Protein AF-A0A8J7M2W7-F1 (afdb_monomer_lite)

Organism: NCBI:txid2798584

pLDDT: mean 79.2, std 17.09, range [42.25, 94.31]

Secondary structure (DSSP, 8-state):
-----------------------EEEEHHHHHHTEEEPTTSSEEEEETTEEEEESSTTHHHHHHHHTTEEEE-

Foldseek 3Di:
DDDDDPPPDDDPPPPPCPPPPPQAEDELVVQLVQWDADPVQATWGADPNDIDTGNDSVVSVVVCVVVRYDYDD

Radius of gyration: 24.04 Å; chains: 1; bounding box: 73×44×27 Å

Sequence (73 aa):
MKHGICLYRGPAVMLYSAPMETIKTALFETLMELAVPNAEGGYTFTLDGETFTIQDTLEITGIATKKGYIIIY

Structure (mmCIF, N/CA/C/O backbone):
data_AF-A0A8J7M2W7-F1
#
_entry.id   AF-A0A8J7M2W7-F1
#
loop_
_atom_site.group_PDB
_atom_site.id
_atom_site.type_symbol
_atom_site.label_atom_id
_atom_site.label_alt_id
_atom_site.label_comp_id
_atom_site.label_asym_id
_atom_site.label_entity_id
_atom_site.l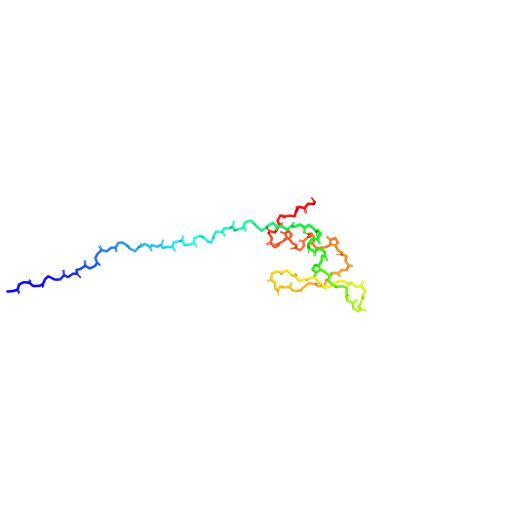abel_seq_id
_atom_site.pdbx_PDB_ins_code
_atom_site.Cartn_x
_atom_site.Cartn_y
_atom_site.Cartn_z
_atom_site.occupancy
_atom_site.B_iso_or_equiv
_atom_site.auth_seq_id
_atom_site.auth_comp_id
_atom_site.auth_asym_id
_atom_site.auth_atom_id
_atom_site.pdbx_PDB_model_num
ATOM 1 N N . MET A 1 1 ? -65.264 -36.285 -0.053 1.00 42.25 1 MET A N 1
ATOM 2 C CA . MET A 1 1 ? -63.794 -36.385 -0.172 1.00 42.25 1 MET A CA 1
ATOM 3 C C . MET A 1 1 ? -63.241 -34.976 -0.019 1.00 42.25 1 MET A C 1
ATOM 5 O O . MET A 1 1 ? -63.415 -34.164 -0.915 1.00 42.25 1 MET A O 1
ATOM 9 N N . LYS A 1 2 ? -62.749 -34.637 1.179 1.00 50.38 2 LYS A N 1
ATOM 10 C CA . LYS A 1 2 ? -62.252 -33.299 1.530 1.00 50.38 2 LYS A CA 1
ATOM 11 C C . LYS A 1 2 ? -60.762 -33.244 1.189 1.00 50.38 2 LYS A C 1
ATOM 13 O O . LYS A 1 2 ? -60.007 -33.979 1.811 1.00 50.38 2 LYS A O 1
ATOM 18 N N . HIS A 1 3 ? -60.347 -32.391 0.258 1.00 47.91 3 HIS A N 1
ATOM 19 C CA . HIS A 1 3 ? -58.935 -32.039 0.108 1.00 47.91 3 HIS A CA 1
ATOM 20 C C . HIS A 1 3 ? -58.792 -30.545 0.348 1.00 47.91 3 HIS A C 1
ATOM 22 O O . HIS A 1 3 ? -59.360 -29.718 -0.361 1.00 47.91 3 HIS A O 1
ATOM 28 N N . GLY A 1 4 ? -58.143 -30.253 1.472 1.00 46.81 4 GLY A N 1
ATOM 29 C CA . GLY A 1 4 ? -57.995 -28.930 2.034 1.00 46.81 4 GLY A CA 1
ATOM 30 C C . GLY A 1 4 ? -57.122 -28.034 1.167 1.00 46.81 4 GLY A C 1
ATOM 31 O O . GLY A 1 4 ? -56.047 -28.411 0.715 1.00 46.81 4 GLY A O 1
ATOM 32 N N . ILE A 1 5 ? -57.617 -26.817 1.003 1.00 56.78 5 ILE A N 1
ATOM 33 C CA . ILE A 1 5 ? -56.858 -25.588 0.802 1.00 5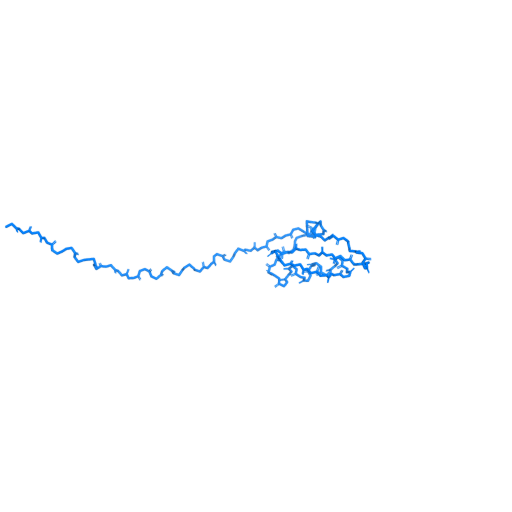6.78 5 ILE A CA 1
ATOM 34 C C . ILE A 1 5 ? -55.606 -25.561 1.696 1.00 56.78 5 ILE A C 1
ATOM 36 O O . ILE A 1 5 ? -55.694 -25.356 2.905 1.00 56.78 5 ILE A O 1
ATOM 40 N N . 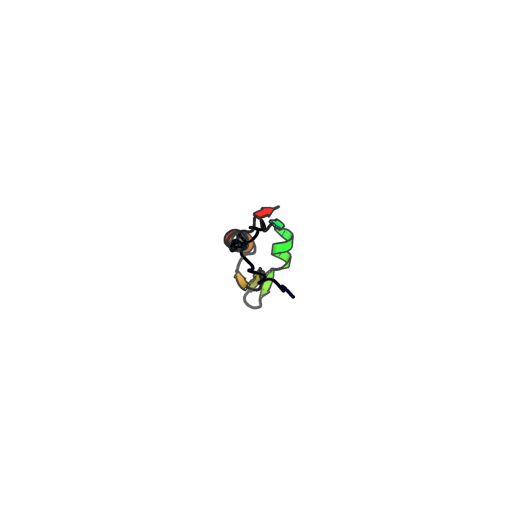CYS A 1 6 ? -54.431 -25.750 1.097 1.00 47.50 6 CYS A N 1
ATOM 41 C CA . CYS A 1 6 ? -53.161 -25.437 1.743 1.00 47.50 6 CYS A CA 1
ATOM 42 C C . CYS A 1 6 ? -52.894 -23.935 1.556 1.00 47.50 6 CYS A C 1
ATOM 44 O O . CYS A 1 6 ? -52.330 -23.502 0.553 1.00 47.50 6 CYS A O 1
ATOM 46 N N . LEU A 1 7 ? -53.390 -23.122 2.492 1.00 46.78 7 LEU A N 1
ATOM 47 C CA . LEU A 1 7 ? -53.074 -21.697 2.573 1.00 46.78 7 LEU A CA 1
ATOM 48 C C . LEU A 1 7 ? -51.673 -21.550 3.181 1.00 46.78 7 LEU A C 1
ATOM 50 O O . LEU A 1 7 ? -51.513 -21.665 4.395 1.00 46.78 7 LEU A O 1
ATOM 54 N N . TYR A 1 8 ? -50.666 -21.273 2.350 1.00 49.56 8 TYR A N 1
ATOM 55 C CA . TYR A 1 8 ? -49.349 -20.830 2.814 1.00 49.56 8 TYR A CA 1
ATOM 56 C C . TYR A 1 8 ? -49.477 -19.437 3.450 1.00 49.56 8 TYR A C 1
ATOM 58 O O . TYR A 1 8 ? -49.322 -18.407 2.800 1.00 49.56 8 TYR A O 1
ATOM 66 N N . ARG A 1 9 ? -49.797 -19.411 4.746 1.00 58.97 9 ARG A N 1
ATOM 67 C CA . ARG A 1 9 ? -49.665 -18.244 5.623 1.00 58.97 9 ARG A CA 1
ATOM 68 C C . ARG A 1 9 ? -48.356 -18.393 6.398 1.00 58.97 9 ARG A C 1
ATOM 70 O O . ARG A 1 9 ? -48.315 -19.059 7.426 1.00 58.97 9 ARG A O 1
ATOM 77 N N . GLY A 1 10 ? -47.293 -17.781 5.890 1.00 56.78 10 GLY A N 1
ATOM 78 C CA . GLY A 1 10 ? -46.025 -17.602 6.597 1.00 56.78 10 GLY A CA 1
ATOM 79 C C . GLY A 1 10 ? -45.581 -16.144 6.478 1.00 56.78 10 GLY A C 1
ATOM 80 O O . GLY A 1 10 ? -45.848 -15.529 5.442 1.00 56.78 10 GLY A O 1
ATOM 81 N N . PRO A 1 11 ? -44.977 -15.554 7.524 1.00 53.22 11 PRO A N 1
ATOM 82 C CA . PRO A 1 11 ? -44.544 -14.168 7.482 1.00 53.22 11 PRO A CA 1
ATOM 83 C C . PRO A 1 11 ? -43.404 -14.046 6.472 1.00 53.22 11 PRO A C 1
ATOM 85 O O . PRO A 1 11 ? -42.539 -14.917 6.395 1.00 53.22 11 PRO A O 1
ATOM 88 N N . ALA A 1 12 ? -43.412 -12.965 5.694 1.00 55.06 12 ALA A N 1
ATOM 89 C CA . ALA A 1 12 ? -42.276 -12.571 4.883 1.00 55.06 12 ALA A CA 1
ATOM 90 C C . ALA A 1 12 ? -41.046 -12.457 5.796 1.00 55.06 12 ALA A C 1
ATOM 92 O O . ALA A 1 12 ? -40.895 -11.482 6.531 1.00 55.06 12 ALA A O 1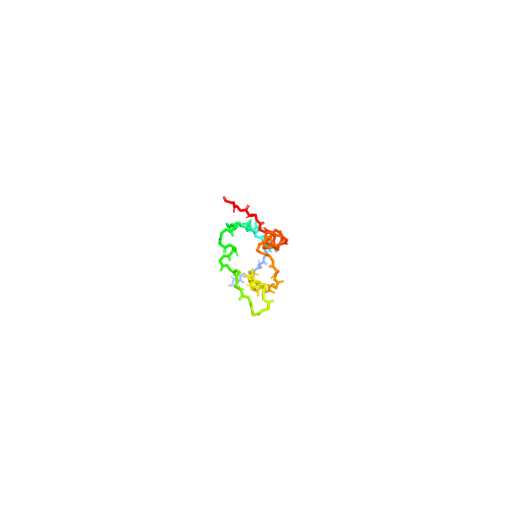
ATOM 93 N N . VAL A 1 13 ? -40.185 -13.476 5.782 1.00 51.75 13 VAL A N 1
ATOM 94 C CA . VAL A 1 13 ? -38.830 -13.371 6.311 1.00 51.75 13 VAL A CA 1
ATOM 95 C C . VAL A 1 13 ? -38.095 -12.422 5.381 1.00 51.75 13 VAL A C 1
ATOM 97 O O . VAL A 1 13 ? -37.595 -12.799 4.325 1.00 51.75 13 VAL A O 1
ATOM 100 N N . MET A 1 14 ? -38.121 -11.143 5.740 1.00 52.56 14 MET A N 1
ATOM 101 C CA . MET A 1 14 ? -37.272 -10.128 5.147 1.00 52.56 14 MET A CA 1
ATOM 102 C C . MET A 1 14 ? -35.841 -10.514 5.533 1.00 52.56 14 MET A C 1
ATOM 104 O O . MET A 1 14 ? -35.370 -10.188 6.620 1.00 52.56 14 MET A O 1
ATOM 108 N N . LEU A 1 15 ? -35.204 -11.330 4.688 1.00 51.41 15 LEU A N 1
ATOM 109 C CA . LEU A 1 15 ? -33.793 -11.682 4.773 1.00 51.41 15 LEU A CA 1
ATOM 110 C C . LEU A 1 15 ? -33.000 -10.391 4.574 1.00 51.41 15 LEU A C 1
ATOM 112 O O . LEU A 1 15 ? -32.566 -10.072 3.471 1.00 51.41 15 LEU A O 1
ATOM 116 N N . TYR A 1 16 ? -32.830 -9.624 5.646 1.00 55.06 16 TYR A N 1
ATOM 117 C CA . TYR A 1 16 ? -31.747 -8.665 5.730 1.00 55.06 16 TYR A CA 1
ATOM 118 C C . TYR A 1 16 ? -30.461 -9.482 5.801 1.00 55.06 16 TYR A C 1
ATOM 120 O O . TYR A 1 16 ? -29.957 -9.799 6.876 1.00 55.06 16 TYR A O 1
ATOM 128 N N . SER A 1 17 ? -29.930 -9.843 4.635 1.00 53.59 17 SER A N 1
ATOM 129 C CA . SER A 1 17 ? -28.502 -10.073 4.492 1.00 53.59 17 SER A CA 1
ATOM 130 C C . SER A 1 17 ? -27.832 -8.717 4.705 1.00 53.59 17 SER A C 1
ATOM 132 O O . SER A 1 17 ? -27.508 -8.022 3.743 1.00 53.59 17 SER A O 1
ATOM 134 N N . ALA A 1 18 ? -27.687 -8.289 5.962 1.00 58.31 18 ALA A N 1
ATOM 135 C CA . ALA A 1 18 ? -26.635 -7.337 6.275 1.00 58.31 18 ALA A CA 1
ATOM 136 C C . ALA A 1 18 ? -25.356 -8.008 5.753 1.00 58.31 18 ALA A C 1
ATOM 138 O O . ALA A 1 18 ? -25.059 -9.122 6.204 1.00 58.31 18 ALA A O 1
ATOM 139 N N . PRO A 1 19 ? -24.692 -7.460 4.716 1.00 62.69 19 PRO A N 1
ATOM 140 C CA . PRO A 1 19 ? -23.481 -8.077 4.210 1.00 62.69 19 PRO A CA 1
ATOM 141 C C . PRO A 1 19 ? -22.546 -8.175 5.406 1.00 62.69 19 PRO A C 1
ATOM 143 O O . PRO A 1 19 ? -22.391 -7.206 6.146 1.00 62.69 19 PRO A O 1
ATOM 146 N N . MET A 1 20 ? -22.012 -9.368 5.657 1.00 60.09 20 MET A N 1
ATOM 147 C CA . MET A 1 20 ? -21.007 -9.544 6.690 1.00 60.09 20 MET A CA 1
ATOM 148 C C . MET A 1 20 ? -19.911 -8.521 6.376 1.00 60.09 20 MET A C 1
ATOM 150 O O . MET A 1 20 ? -19.275 -8.636 5.329 1.00 60.09 20 MET A O 1
ATOM 154 N N . GLU A 1 21 ? -19.758 -7.480 7.199 1.00 61.69 21 GLU A N 1
ATOM 155 C CA . GLU A 1 21 ? -18.672 -6.513 7.040 1.00 61.69 21 GLU A CA 1
ATOM 156 C C . GLU A 1 21 ? -17.382 -7.266 7.353 1.00 61.69 21 GLU A C 1
ATOM 158 O O . GLU A 1 21 ? -16.926 -7.349 8.492 1.00 61.69 21 GLU A O 1
ATOM 163 N N . THR A 1 22 ? -16.847 -7.945 6.338 1.00 71.81 22 THR A N 1
ATOM 164 C CA . THR A 1 22 ? -15.576 -8.638 6.433 1.00 71.81 22 THR A CA 1
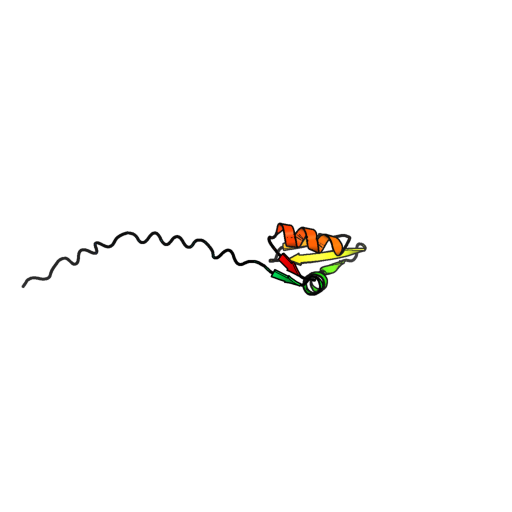ATOM 165 C C . THR A 1 22 ? -14.524 -7.574 6.673 1.00 71.81 22 THR A C 1
ATOM 167 O O . THR A 1 22 ? -14.278 -6.731 5.811 1.00 71.81 22 THR A O 1
ATOM 170 N N . ILE A 1 23 ? -13.913 -7.607 7.854 1.00 72.81 23 ILE A N 1
ATOM 171 C CA . ILE A 1 23 ? -12.752 -6.779 8.148 1.00 72.81 23 ILE A CA 1
ATOM 172 C C . ILE A 1 23 ? -11.651 -7.208 7.181 1.00 72.81 23 ILE A C 1
ATOM 174 O O . ILE A 1 23 ? -11.133 -8.323 7.265 1.00 72.81 23 ILE A O 1
ATOM 178 N N . LYS A 1 24 ? -11.331 -6.341 6.221 1.00 82.44 24 LYS A N 1
ATOM 179 C CA . LYS A 1 24 ? -10.276 -6.599 5.249 1.00 82.44 24 LYS A CA 1
ATOM 180 C C . LYS A 1 24 ? -8.946 -6.338 5.944 1.00 82.44 24 LYS A C 1
ATOM 182 O O . LYS A 1 24 ? -8.644 -5.207 6.294 1.00 82.44 24 LYS A O 1
ATOM 187 N N . THR A 1 25 ? -8.157 -7.369 6.202 1.00 88.94 25 THR A N 1
ATOM 188 C CA . THR A 1 25 ? -6.806 -7.219 6.766 1.00 88.94 25 THR A CA 1
ATOM 189 C C . THR A 1 25 ? -5.777 -7.524 5.692 1.00 88.94 25 THR A C 1
ATOM 191 O O . THR A 1 25 ? -5.935 -8.511 4.973 1.00 88.94 25 THR A O 1
ATOM 194 N N . ALA A 1 26 ? -4.721 -6.721 5.592 1.00 88.81 26 ALA A N 1
ATOM 195 C CA . ALA A 1 26 ? -3.616 -6.976 4.671 1.00 88.81 26 ALA A CA 1
ATOM 196 C C . ALA A 1 26 ? -2.266 -6.674 5.325 1.00 88.81 26 ALA A C 1
ATOM 198 O O . ALA A 1 26 ? -2.129 -5.697 6.061 1.00 88.81 26 ALA A O 1
ATOM 199 N N . LEU A 1 27 ? -1.270 -7.512 5.037 1.00 92.12 27 LEU A N 1
ATOM 200 C CA . LEU A 1 27 ? 0.118 -7.267 5.414 1.00 92.12 27 LEU A CA 1
ATOM 201 C C . LEU A 1 27 ? 0.733 -6.256 4.447 1.00 92.12 27 LEU A C 1
ATOM 203 O O . LEU A 1 27 ? 0.552 -6.379 3.232 1.00 92.12 27 LEU A O 1
ATOM 207 N N . PHE A 1 28 ? 1.463 -5.275 4.975 1.00 90.19 28 PHE A N 1
ATOM 208 C CA . PHE A 1 28 ? 2.100 -4.247 4.153 1.00 90.19 28 PHE A CA 1
ATOM 209 C C . PHE A 1 28 ? 3.021 -4.847 3.080 1.00 90.19 28 PHE A C 1
ATOM 211 O O . PHE A 1 28 ? 2.932 -4.453 1.920 1.00 90.19 28 PHE A O 1
ATOM 218 N N . GLU A 1 29 ? 3.820 -5.853 3.436 1.00 90.38 29 GLU A N 1
ATOM 219 C CA . GLU A 1 29 ? 4.714 -6.549 2.501 1.00 90.38 29 GLU A CA 1
ATOM 220 C C . GLU A 1 29 ? 3.942 -7.159 1.324 1.00 90.38 29 GLU A C 1
ATOM 222 O O . GLU A 1 29 ? 4.297 -6.947 0.168 1.00 90.38 29 GLU A O 1
ATOM 227 N N . THR A 1 30 ? 2.813 -7.818 1.596 1.00 90.88 30 THR A N 1
ATOM 228 C CA . THR A 1 30 ? 1.954 -8.380 0.544 1.00 90.88 30 THR A CA 1
ATOM 229 C C . THR A 1 30 ? 1.371 -7.292 -0.354 1.00 90.88 30 THR A C 1
ATOM 231 O O . THR A 1 30 ? 1.244 -7.487 -1.558 1.00 90.88 30 THR A O 1
ATOM 234 N N . LEU A 1 31 ? 1.023 -6.124 0.194 1.00 90.81 31 LEU A N 1
ATOM 235 C CA . LEU A 1 31 ? 0.550 -5.010 -0.627 1.00 90.81 31 LEU A CA 1
ATOM 236 C C . LEU A 1 31 ? 1.671 -4.431 -1.505 1.00 90.81 31 LEU A C 1
ATOM 238 O O . LEU A 1 31 ? 1.403 -4.029 -2.636 1.00 90.81 31 LEU A O 1
ATOM 242 N N . MET A 1 32 ? 2.915 -4.418 -1.022 1.00 90.75 32 MET A N 1
ATOM 243 C CA . MET A 1 32 ? 4.070 -4.019 -1.830 1.00 90.75 32 MET A CA 1
ATOM 244 C C . MET A 1 32 ? 4.328 -4.990 -2.983 1.00 90.75 32 MET A C 1
ATOM 246 O O . MET A 1 32 ? 4.640 -4.543 -4.082 1.00 90.75 32 MET A O 1
ATOM 250 N N . GLU A 1 33 ? 4.147 -6.295 -2.773 1.00 90.69 33 GLU A N 1
ATOM 251 C CA . GLU A 1 33 ? 4.285 -7.305 -3.835 1.00 90.69 33 GLU A CA 1
ATOM 252 C C . GLU A 1 33 ? 3.276 -7.112 -4.983 1.00 90.69 33 GLU A C 1
ATOM 254 O O . GLU A 1 33 ? 3.553 -7.483 -6.123 1.00 90.69 33 GLU A O 1
ATOM 259 N N . LEU A 1 34 ? 2.121 -6.493 -4.709 1.00 90.38 34 LEU A N 1
ATOM 260 C CA . LEU A 1 34 ? 1.112 -6.151 -5.721 1.00 90.38 34 LEU A CA 1
ATOM 261 C C . LEU A 1 34 ? 1.455 -4.884 -6.522 1.00 90.38 34 LEU A C 1
ATOM 263 O O . LEU A 1 34 ? 0.774 -4.582 -7.507 1.00 90.38 34 LEU A O 1
ATOM 267 N N . ALA A 1 35 ? 2.460 -4.116 -6.098 1.00 92.25 35 ALA A N 1
ATOM 268 C CA . ALA A 1 35 ? 2.893 -2.902 -6.774 1.00 92.25 35 ALA A CA 1
ATOM 269 C C . ALA A 1 35 ? 4.006 -3.218 -7.780 1.00 92.25 35 ALA A C 1
ATOM 271 O O . ALA A 1 35 ? 5.135 -3.546 -7.422 1.00 92.25 35 ALA A O 1
ATOM 272 N N . VAL A 1 36 ? 3.696 -3.087 -9.068 1.00 92.31 36 VAL A N 1
ATOM 273 C CA . VAL A 1 36 ? 4.626 -3.393 -10.163 1.00 92.31 36 VAL A CA 1
ATOM 274 C C . VAL A 1 36 ? 5.229 -2.099 -10.711 1.00 92.31 36 VAL A C 1
ATOM 276 O O . VAL A 1 36 ? 4.464 -1.204 -11.069 1.00 92.31 36 VAL A O 1
ATOM 279 N N . PRO A 1 37 ? 6.562 -1.958 -10.824 1.00 91.81 37 PRO A N 1
ATOM 280 C CA . PRO A 1 37 ? 7.169 -0.756 -11.390 1.00 91.81 37 PRO A CA 1
ATOM 281 C C . PRO A 1 37 ? 6.719 -0.536 -12.841 1.00 91.81 37 PRO A C 1
ATOM 283 O O . PRO A 1 37 ? 6.627 -1.480 -13.629 1.00 91.81 37 PRO A O 1
ATOM 286 N N . ASN A 1 38 ? 6.429 0.713 -13.195 1.00 89.12 38 ASN A N 1
ATOM 287 C CA . ASN A 1 38 ? 6.010 1.106 -14.538 1.00 89.12 38 ASN A CA 1
ATOM 288 C C . ASN A 1 38 ? 7.172 1.733 -15.337 1.00 89.12 38 ASN A C 1
ATOM 290 O O . ASN A 1 38 ? 8.229 2.055 -14.798 1.00 89.12 38 ASN A O 1
ATOM 294 N N . ALA A 1 39 ? 6.971 1.923 -16.644 1.00 86.81 39 ALA A N 1
ATOM 295 C CA . ALA A 1 39 ? 7.982 2.507 -17.532 1.00 86.81 39 ALA A CA 1
ATOM 296 C C . ALA A 1 39 ? 8.236 4.011 -17.289 1.00 86.81 39 ALA A C 1
ATOM 298 O O . ALA A 1 39 ? 9.218 4.555 -17.787 1.00 86.81 39 ALA A O 1
ATOM 299 N N . GLU A 1 40 ? 7.364 4.680 -16.532 1.00 83.62 40 GLU A N 1
ATOM 300 C CA . GLU A 1 40 ? 7.396 6.123 -16.266 1.00 83.62 40 GLU A CA 1
ATOM 301 C C . GLU A 1 40 ? 8.103 6.471 -14.942 1.00 83.62 40 GLU A C 1
ATOM 303 O O . GLU A 1 40 ? 8.209 7.644 -14.590 1.00 83.62 40 GLU A O 1
ATOM 308 N N . GLY A 1 41 ? 8.624 5.469 -14.222 1.00 84.75 41 GLY A N 1
ATOM 309 C CA . GLY A 1 41 ? 9.381 5.657 -12.980 1.00 84.75 41 GLY A CA 1
ATOM 310 C C . GLY A 1 41 ? 8.543 5.659 -11.696 1.00 84.75 41 GLY A C 1
ATOM 311 O O . GLY A 1 41 ? 9.041 6.088 -10.660 1.00 84.75 41 GLY A O 1
ATOM 312 N N . GLY A 1 42 ? 7.298 5.185 -11.749 1.00 91.19 42 GLY A N 1
ATOM 313 C CA . GLY A 1 42 ? 6.441 4.912 -10.591 1.00 91.19 42 GLY A CA 1
ATOM 314 C C . GLY A 1 42 ? 6.047 3.434 -10.507 1.00 91.19 42 GLY A C 1
ATOM 315 O O . GLY A 1 42 ? 6.712 2.566 -11.073 1.00 91.19 42 GLY A O 1
ATOM 316 N N . TYR A 1 43 ? 4.932 3.142 -9.838 1.00 93.44 43 TYR A N 1
ATOM 317 C CA . TYR A 1 43 ? 4.374 1.801 -9.681 1.00 93.44 43 TYR A CA 1
ATOM 318 C C . TYR A 1 43 ? 2.902 1.748 -10.091 1.00 93.44 43 TYR A C 1
ATOM 320 O O . TYR A 1 43 ? 2.151 2.718 -10.018 1.00 93.44 43 TYR A O 1
ATOM 328 N N . THR A 1 44 ? 2.489 0.564 -10.511 1.00 94.31 44 THR A N 1
ATOM 329 C CA . THR A 1 44 ? 1.117 0.184 -10.809 1.00 94.31 44 THR A CA 1
ATOM 330 C C . THR A 1 44 ? 0.678 -0.786 -9.728 1.00 94.31 44 THR A C 1
ATOM 332 O O . THR A 1 44 ? 1.157 -1.915 -9.668 1.00 94.31 44 THR A O 1
ATOM 335 N N . PHE A 1 45 ? -0.207 -0.337 -8.852 1.00 93.81 45 PHE A N 1
ATOM 336 C CA . PHE A 1 45 ? -0.714 -1.102 -7.724 1.00 93.81 45 PHE A CA 1
ATOM 337 C C . PHE A 1 45 ? -2.147 -1.545 -8.007 1.00 93.81 45 PHE A C 1
ATOM 339 O O . PHE A 1 45 ? -2.986 -0.716 -8.346 1.00 93.81 45 PHE A O 1
ATOM 346 N N . THR A 1 46 ? -2.441 -2.838 -7.881 1.00 92.62 46 THR A N 1
ATOM 347 C CA . THR A 1 46 ? -3.798 -3.363 -8.107 1.00 92.62 46 THR A CA 1
ATOM 348 C C . THR A 1 46 ? -4.377 -3.933 -6.819 1.00 92.62 46 THR A C 1
ATOM 350 O O . THR A 1 46 ? -3.777 -4.813 -6.207 1.00 92.62 46 THR A O 1
ATOM 353 N N . LEU A 1 47 ? -5.559 -3.456 -6.423 1.00 90.81 47 LEU A N 1
ATOM 354 C CA . LEU A 1 47 ? -6.259 -3.868 -5.206 1.00 90.81 47 LEU A CA 1
ATOM 355 C C . LEU A 1 47 ? -7.757 -4.009 -5.484 1.00 90.81 47 LEU A C 1
ATOM 357 O O . LEU A 1 47 ? -8.365 -3.103 -6.046 1.00 90.81 47 LEU A O 1
ATOM 361 N N . ASP A 1 48 ? -8.356 -5.139 -5.093 1.00 88.06 48 ASP A N 1
ATOM 362 C CA . ASP A 1 48 ? -9.781 -5.443 -5.331 1.00 88.06 48 ASP A CA 1
ATOM 363 C C . ASP A 1 48 ? -10.216 -5.316 -6.813 1.00 88.06 48 ASP A C 1
ATOM 365 O O . ASP A 1 48 ? -11.373 -5.041 -7.121 1.00 88.06 48 ASP A O 1
ATOM 369 N N . GLY A 1 49 ? -9.286 -5.524 -7.752 1.00 88.94 49 GLY A N 1
AT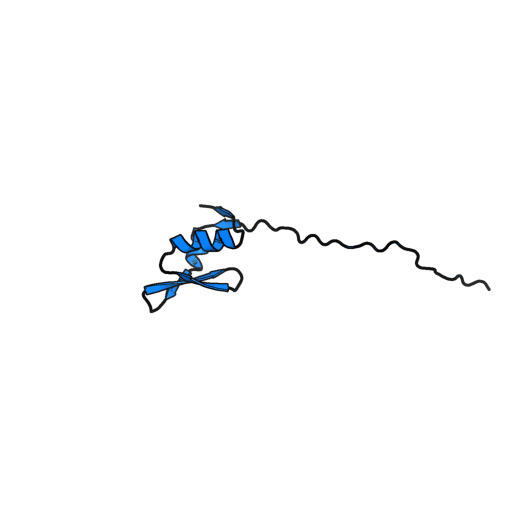OM 370 C CA . GLY A 1 49 ? -9.536 -5.391 -9.193 1.00 88.94 49 GLY A CA 1
ATOM 371 C C . GLY A 1 49 ? -9.482 -3.953 -9.723 1.00 88.94 49 GLY A C 1
ATOM 372 O O . GLY A 1 49 ? -9.668 -3.747 -10.921 1.00 88.94 49 GLY A O 1
ATOM 373 N N . GLU A 1 50 ? -9.190 -2.969 -8.871 1.00 90.75 50 GLU A N 1
ATOM 374 C CA . GLU A 1 50 ? -8.900 -1.595 -9.279 1.00 90.75 50 GLU A CA 1
ATOM 375 C C . GLU A 1 50 ? -7.391 -1.362 -9.349 1.00 90.75 50 GLU A C 1
ATOM 377 O O . GLU A 1 50 ? -6.647 -1.749 -8.448 1.00 90.75 50 GLU A O 1
ATOM 382 N N . THR A 1 51 ? -6.944 -0.707 -10.419 1.00 93.50 51 THR A N 1
ATOM 383 C CA . THR A 1 51 ? -5.534 -0.394 -10.658 1.00 93.50 51 THR A CA 1
ATOM 384 C C . THR A 1 51 ? -5.268 1.088 -10.416 1.00 93.50 51 THR A C 1
ATOM 386 O O . THR A 1 51 ? -5.976 1.954 -10.927 1.00 93.50 51 THR A O 1
ATOM 389 N N . PHE A 1 52 ? -4.215 1.371 -9.659 1.00 92.56 52 PHE A N 1
ATOM 390 C CA . PHE A 1 52 ? -3.780 2.698 -9.252 1.00 92.56 52 PHE A CA 1
ATOM 391 C C . PHE A 1 52 ? -2.346 2.928 -9.723 1.00 92.56 52 PHE A C 1
ATOM 393 O O . PHE A 1 52 ? -1.478 2.077 -9.535 1.00 92.56 52 PHE A O 1
ATOM 400 N N . THR A 1 53 ? -2.085 4.093 -10.307 1.00 93.50 53 THR A N 1
ATOM 401 C CA . THR A 1 53 ? -0.721 4.545 -10.587 1.00 93.50 53 THR A CA 1
ATOM 402 C C . THR A 1 53 ? -0.246 5.379 -9.409 1.00 93.50 53 THR A C 1
ATOM 404 O O . THR A 1 53 ? -0.866 6.390 -9.085 1.00 93.50 53 THR A O 1
ATOM 407 N N . ILE A 1 54 ? 0.831 4.944 -8.769 1.00 93.31 54 ILE A N 1
ATOM 408 C CA . ILE A 1 54 ? 1.444 5.603 -7.612 1.00 93.31 54 ILE A CA 1
ATOM 409 C C . ILE A 1 54 ? 2.894 5.939 -7.938 1.00 93.31 54 ILE A C 1
ATOM 411 O O . ILE A 1 54 ? 3.520 5.265 -8.757 1.00 93.31 54 ILE A O 1
ATOM 415 N N . GLN A 1 55 ? 3.442 6.974 -7.315 1.00 92.38 55 GLN A N 1
ATOM 416 C CA . GLN A 1 55 ? 4.865 7.289 -7.462 1.00 92.38 55 GLN A CA 1
ATOM 417 C C . GLN A 1 55 ? 5.682 6.645 -6.345 1.00 92.38 55 GLN A C 1
ATOM 419 O O . GLN A 1 55 ? 6.806 6.208 -6.583 1.00 92.38 55 GLN A O 1
ATOM 424 N N . ASP A 1 56 ? 5.091 6.524 -5.157 1.00 90.12 56 ASP A N 1
ATOM 425 C CA . ASP A 1 56 ? 5.736 5.945 -3.985 1.00 90.12 56 ASP A CA 1
ATOM 426 C C . ASP A 1 56 ? 4.930 4.764 -3.425 1.00 90.12 56 ASP A C 1
ATOM 428 O O . ASP A 1 56 ? 3.709 4.818 -3.281 1.00 90.12 56 ASP A O 1
ATOM 432 N N . THR A 1 57 ? 5.631 3.698 -3.040 1.00 87.19 57 THR A N 1
ATOM 433 C CA . THR A 1 57 ? 5.076 2.554 -2.300 1.00 87.19 57 THR A CA 1
ATOM 434 C C . THR A 1 57 ? 4.388 2.945 -0.988 1.00 87.19 57 THR A C 1
ATOM 436 O O . THR A 1 57 ? 3.481 2.245 -0.543 1.00 87.19 57 THR A O 1
ATOM 439 N N . LEU A 1 58 ? 4.735 4.081 -0.377 1.00 89.44 58 LEU A N 1
ATOM 440 C CA . LEU A 1 58 ? 4.044 4.587 0.813 1.00 89.44 58 LEU A CA 1
ATOM 441 C C . LEU A 1 58 ? 2.570 4.936 0.535 1.00 89.44 58 LEU A C 1
ATOM 443 O O . LEU A 1 58 ? 1.732 4.828 1.437 1.00 89.44 58 LEU A O 1
ATOM 447 N N . GLU A 1 59 ? 2.217 5.273 -0.710 1.00 92.50 59 GLU A N 1
ATOM 448 C CA . GLU A 1 59 ? 0.837 5.583 -1.114 1.00 92.50 59 GLU A CA 1
ATOM 449 C C . GLU A 1 59 ? -0.092 4.362 -1.038 1.00 92.50 59 GLU A C 1
ATOM 451 O O . GLU A 1 59 ? -1.299 4.514 -0.819 1.00 92.50 59 GLU A O 1
ATOM 456 N N . ILE A 1 60 ? 0.472 3.151 -1.130 1.00 91.56 60 ILE A N 1
ATOM 457 C CA . ILE A 1 60 ? -0.243 1.875 -0.991 1.00 91.56 60 ILE A CA 1
ATOM 458 C C . ILE A 1 60 ? -1.026 1.847 0.324 1.00 91.56 60 ILE A C 1
ATOM 460 O O . ILE A 1 60 ? -2.187 1.430 0.350 1.00 91.56 60 ILE A O 1
ATOM 464 N N . THR A 1 61 ? -0.429 2.359 1.407 1.00 90.56 61 THR A N 1
ATOM 465 C CA . THR A 1 61 ? -1.077 2.375 2.723 1.00 90.56 61 THR A CA 1
ATOM 466 C C . THR A 1 61 ? -2.333 3.244 2.739 1.00 90.56 61 THR A C 1
ATOM 468 O O . THR A 1 61 ? -3.376 2.845 3.264 1.00 90.56 61 THR A O 1
ATOM 471 N N . GLY A 1 62 ? -2.273 4.410 2.093 1.00 91.62 62 GLY A N 1
ATOM 472 C CA . GLY A 1 62 ? -3.405 5.319 1.965 1.00 91.62 62 GLY A CA 1
ATOM 473 C C . GLY A 1 62 ? -4.520 4.732 1.103 1.00 91.62 62 GLY A C 1
ATOM 474 O O . GLY A 1 62 ? -5.694 4.856 1.455 1.00 91.62 62 GLY A O 1
ATOM 475 N N . ILE A 1 63 ? -4.174 4.067 -0.002 1.00 92.25 63 ILE A N 1
ATOM 476 C CA . ILE A 1 63 ? -5.148 3.436 -0.905 1.00 92.25 63 ILE A CA 1
ATOM 477 C C . ILE A 1 63 ? -5.851 2.267 -0.206 1.00 92.25 63 ILE A C 1
ATOM 479 O O . ILE A 1 63 ? -7.082 2.209 -0.200 1.00 92.25 63 ILE A O 1
ATOM 483 N N . ALA A 1 64 ? -5.093 1.380 0.438 1.00 91.25 64 ALA A N 1
ATOM 484 C CA . ALA A 1 64 ? -5.644 0.236 1.156 1.00 91.25 64 ALA A CA 1
ATOM 485 C C . ALA A 1 64 ? -6.540 0.681 2.327 1.00 91.25 64 ALA A C 1
ATOM 487 O O . ALA A 1 64 ? -7.673 0.211 2.448 1.00 91.25 64 ALA A O 1
ATOM 488 N N . THR A 1 65 ? -6.113 1.673 3.116 1.00 90.12 65 THR A N 1
ATOM 489 C CA . THR A 1 65 ? -6.933 2.228 4.211 1.00 90.12 65 THR A CA 1
ATOM 490 C C . THR A 1 65 ? -8.246 2.823 3.692 1.00 90.12 65 THR A C 1
ATOM 492 O O . THR A 1 65 ? -9.309 2.564 4.254 1.00 90.12 65 THR A O 1
ATOM 495 N N . LYS A 1 66 ? -8.217 3.560 2.569 1.00 90.50 66 LYS A N 1
ATOM 496 C CA . LYS A 1 66 ? -9.434 4.096 1.922 1.00 90.50 66 LYS A CA 1
ATOM 497 C C . LYS A 1 66 ? -10.392 2.999 1.446 1.00 90.50 66 LYS A C 1
ATOM 499 O O . LYS A 1 66 ? -11.596 3.233 1.397 1.00 90.50 66 LYS A O 1
ATOM 504 N N . LYS A 1 67 ? -9.876 1.816 1.107 1.00 89.31 67 LYS A N 1
ATOM 505 C CA . LYS A 1 67 ? -10.662 0.624 0.741 1.00 89.31 67 LYS A CA 1
ATOM 506 C C . LYS A 1 67 ? -11.163 -0.175 1.952 1.00 89.31 67 LYS A C 1
ATOM 508 O O . LYS A 1 67 ? -11.831 -1.192 1.768 1.00 89.31 67 LYS A O 1
ATOM 513 N N . GLY A 1 68 ? -10.876 0.291 3.168 1.00 88.50 68 GLY A N 1
ATOM 514 C CA . GLY A 1 68 ? -11.284 -0.353 4.414 1.00 88.50 68 GLY A CA 1
ATOM 515 C C . GLY A 1 68 ? -10.341 -1.465 4.866 1.00 88.50 68 GLY A C 1
ATOM 516 O O . GLY A 1 68 ? -10.748 -2.298 5.674 1.00 88.50 68 GLY A O 1
ATOM 517 N N . TYR A 1 69 ? -9.107 -1.503 4.348 1.00 90.94 69 TYR A N 1
ATOM 518 C CA . TYR A 1 69 ? -8.106 -2.441 4.835 1.00 90.94 69 TYR A CA 1
ATOM 519 C C . TYR A 1 69 ? -7.472 -1.953 6.134 1.00 90.94 69 TYR A C 1
ATOM 521 O O . TYR A 1 69 ? -7.020 -0.813 6.235 1.00 90.94 69 TYR A O 1
ATOM 529 N N . ILE A 1 70 ? -7.372 -2.856 7.102 1.00 91.00 70 ILE A N 1
ATOM 530 C CA . ILE A 1 70 ? -6.497 -2.716 8.259 1.00 91.00 70 ILE A CA 1
ATOM 531 C C . ILE A 1 70 ? -5.130 -3.257 7.855 1.00 91.00 70 ILE A C 1
ATOM 533 O O . ILE A 1 70 ? -4.994 -4.439 7.523 1.00 91.00 70 ILE A O 1
ATOM 537 N N . ILE A 1 71 ? -4.130 -2.381 7.870 1.00 90.56 71 ILE A N 1
ATOM 538 C CA . ILE A 1 71 ? -2.757 -2.735 7.521 1.00 90.56 71 ILE A CA 1
ATOM 539 C C . ILE A 1 71 ? -2.043 -3.231 8.768 1.00 90.56 71 ILE A C 1
ATOM 541 O O . ILE A 1 71 ? -2.052 -2.563 9.803 1.00 90.56 71 ILE A O 1
ATOM 545 N N . ILE A 1 72 ? -1.423 -4.399 8.647 1.00 89.81 72 ILE A N 1
ATOM 546 C CA . ILE A 1 72 ? -0.507 -4.947 9.646 1.00 89.81 72 ILE A CA 1
ATOM 547 C C . ILE A 1 72 ? 0.928 -4.867 9.111 1.00 89.81 72 ILE A C 1
ATOM 549 O O . ILE A 1 72 ? 1.142 -4.977 7.899 1.00 89.81 72 ILE A O 1
ATOM 553 N N . TYR A 1 73 ? 1.874 -4.621 10.016 1.00 84.44 73 TYR A N 1
ATOM 554 C CA . TYR A 1 73 ? 3.307 -4.480 9.744 1.00 84.44 73 TYR A CA 1
ATOM 555 C C . TYR A 1 73 ? 4.061 -5.718 10.212 1.00 84.44 73 TYR A C 1
ATOM 557 O O . TYR A 1 73 ? 3.648 -6.284 11.252 1.00 84.44 73 TYR A O 1
#